Protein AF-X1UJU1-F1 (afdb_monomer)

Foldseek 3Di:
DVVVCCCCPPVPNVAQEAEAEADDLQPDDLVVLQVVLVVCVVSVHYYHYDHDQDDDPPQADPLRHGPSCPNNVVSDQWDWDWDDPPQWIWIATSHHHPDDTPGTDQWTAGPVPRHTPGD

Nearest PDB structures (foldseek):
  6mse-assembly1_b  TM=4.964E-01  e=4.644E-01  Homo sapiens
  4jth-assembly1_C  TM=4.915E-01  e=1.061E+00  Neisseria meningitidis MC58
  8amz-assembly1_W  TM=5.684E-01  e=3.332E+00  Spinacia oleracea
  4jtf-assembly1_C  TM=4.651E-01  e=3.332E+00  Neisseria meningitidis MC58
  3fxq-assembly1_A  TM=3.137E-01  e=1.656E+00  Comamonas testosteroni

Solvent-accessible surface area (backbone atoms only — not comparable to full-atom values): 7214 Å² total; per-residue (Å²): 105,73,71,57,50,44,38,41,76,72,59,80,37,86,62,61,62,46,79,43,77,65,49,62,57,85,83,54,54,53,66,59,48,40,53,52,46,53,49,26,65,75,67,68,31,48,76,46,76,39,63,80,91,81,81,68,84,74,55,48,49,99,77,67,47,47,58,74,49,63,81,38,50,91,60,48,56,64,39,75,47,80,42,79,70,88,81,32,29,38,40,28,34,58,39,42,77,91,54,82,50,79,35,72,50,82,43,32,21,33,74,90,75,67,43,83,71,50,113

pLDDT: mean 88.81, std 8.31, range [57.47, 97.19]

Sequence (119 aa):
FNSLEIMITQGQFAAEALIVDGYDFAEASADDLRKFREFAETMDIEVWFSASLRGNEPIFDKDGIPKVLKKFLDEIAVLITLSFKGEYIGLNLVKNRNVPPQGELPLKLDPATMLIAEE

Secondary structure (DSSP, 8-state):
-HHHHHHHHHSS---SEEEETT--TTT--HHHHHHHHHHHHHHT-EEEE-----SSSP-B-TTS-BGGGGGGTTT-S-EEEEEE-SSSEEEEEEE-SSS---EEEEEEE-TTT-SEEE-

Mean predicted aligned error: 5.56 Å

Radius of gyration: 16.04 Å; Cα contacts (8 Å, |Δi|>4): 162; chains: 1; bounding box: 44×31×36 Å

Structure (mmCIF, N/CA/C/O backbone):
data_AF-X1UJU1-F1
#
_entry.id   AF-X1UJU1-F1
#
loop_
_atom_site.group_PDB
_atom_site.id
_atom_site.type_symbol
_atom_site.label_atom_id
_atom_site.label_alt_id
_atom_site.label_comp_id
_atom_site.label_asym_id
_atom_site.label_entity_id
_atom_site.label_seq_id
_atom_site.pdbx_PDB_ins_code
_atom_site.Cartn_x
_atom_site.Cartn_y
_atom_site.Cartn_z
_atom_site.occupancy
_atom_site.B_iso_or_equiv
_atom_site.auth_seq_id
_atom_site.auth_comp_id
_atom_site.auth_asym_id
_atom_site.auth_atom_id
_atom_site.pdbx_PDB_model_num
ATOM 1 N N . PHE A 1 1 ? 15.679 1.774 -11.313 1.00 72.88 1 PHE A N 1
ATOM 2 C CA . PHE A 1 1 ? 15.618 0.300 -11.343 1.00 72.88 1 PHE A CA 1
ATOM 3 C C . PHE A 1 1 ? 16.980 -0.356 -11.530 1.00 72.88 1 PHE A C 1
ATOM 5 O O . PHE A 1 1 ? 17.290 -1.201 -10.713 1.00 72.88 1 PHE A O 1
ATOM 12 N N . ASN A 1 2 ? 17.833 0.077 -12.470 1.00 77.69 2 ASN A N 1
ATOM 13 C CA . ASN A 1 2 ? 19.141 -0.561 -12.727 1.00 77.69 2 ASN A CA 1
ATOM 14 C C . ASN A 1 2 ? 20.024 -0.794 -11.470 1.00 77.69 2 ASN A C 1
ATOM 16 O O . ASN A 1 2 ? 20.607 -1.854 -11.297 1.00 77.69 2 ASN A O 1
ATOM 20 N N . SER A 1 3 ? 20.083 0.160 -10.533 1.00 78.56 3 SER A N 1
ATOM 21 C CA . SER A 1 3 ? 20.818 -0.030 -9.271 1.00 78.56 3 SER A CA 1
ATOM 22 C C . SER A 1 3 ? 20.206 -1.100 -8.355 1.00 78.56 3 SER A C 1
ATOM 24 O O . SER A 1 3 ? 20.947 -1.883 -7.769 1.00 78.56 3 SER A O 1
ATOM 26 N N . LEU A 1 4 ? 18.874 -1.156 -8.244 1.00 76.88 4 LEU A N 1
ATOM 27 C CA . LEU A 1 4 ? 18.161 -2.167 -7.451 1.00 76.88 4 LEU A CA 1
ATOM 28 C C . LEU A 1 4 ? 18.306 -3.558 -8.070 1.00 76.88 4 LEU A C 1
ATOM 30 O O . LEU A 1 4 ? 18.551 -4.523 -7.358 1.00 76.88 4 LEU A O 1
ATOM 34 N N . GLU A 1 5 ? 18.217 -3.641 -9.394 1.00 77.31 5 GLU A N 1
ATOM 35 C CA . GLU A 1 5 ? 18.431 -4.873 -10.151 1.00 77.31 5 GLU A CA 1
ATOM 36 C C . GLU A 1 5 ? 19.823 -5.458 -9.886 1.00 77.31 5 GLU A C 1
ATOM 38 O O . GLU A 1 5 ? 19.939 -6.636 -9.556 1.00 77.31 5 GLU A O 1
ATOM 43 N N . ILE A 1 6 ? 20.878 -4.637 -9.940 1.00 78.62 6 ILE A N 1
ATOM 44 C CA . ILE A 1 6 ? 22.250 -5.077 -9.635 1.00 78.62 6 ILE A CA 1
ATOM 45 C C . ILE A 1 6 ? 22.365 -5.561 -8.182 1.00 78.62 6 ILE A C 1
ATOM 47 O O . ILE A 1 6 ? 23.008 -6.578 -7.930 1.00 78.62 6 ILE A O 1
ATOM 51 N N . MET A 1 7 ? 21.736 -4.877 -7.220 1.00 75.25 7 MET A N 1
ATOM 52 C CA . MET A 1 7 ? 21.749 -5.319 -5.820 1.00 75.25 7 MET A CA 1
ATOM 53 C C . MET A 1 7 ? 21.076 -6.685 -5.651 1.00 75.25 7 MET A C 1
ATOM 55 O O . MET A 1 7 ? 21.651 -7.554 -4.998 1.00 75.25 7 MET A O 1
ATOM 59 N N . ILE A 1 8 ? 19.912 -6.890 -6.271 1.00 75.12 8 ILE A N 1
ATOM 60 C CA . ILE A 1 8 ? 19.159 -8.145 -6.166 1.00 75.12 8 ILE A CA 1
ATOM 61 C C . ILE A 1 8 ? 19.913 -9.293 -6.848 1.00 75.12 8 ILE A C 1
ATOM 63 O O . ILE A 1 8 ? 20.143 -10.347 -6.260 1.00 75.12 8 ILE A O 1
ATOM 67 N N . THR A 1 9 ? 20.349 -9.074 -8.087 1.00 73.69 9 THR A N 1
ATOM 68 C CA . THR A 1 9 ? 20.902 -10.137 -8.938 1.00 73.69 9 THR A CA 1
ATOM 69 C C . THR A 1 9 ? 22.382 -10.420 -8.683 1.00 73.69 9 THR A C 1
ATOM 71 O O . THR A 1 9 ? 22.814 -11.566 -8.787 1.00 73.69 9 THR A O 1
ATOM 74 N N . GLN A 1 10 ? 23.178 -9.398 -8.348 1.00 68.50 10 GLN A N 1
ATOM 75 C CA . GLN A 1 10 ? 24.638 -9.509 -8.204 1.00 68.50 10 GLN A CA 1
ATOM 76 C C . GLN A 1 10 ? 25.132 -9.233 -6.781 1.00 68.50 10 GLN A C 1
ATOM 78 O O . GLN A 1 10 ? 26.209 -9.692 -6.406 1.00 68.50 10 GLN A O 1
ATOM 83 N N . GLY A 1 11 ? 24.359 -8.509 -5.970 1.00 62.19 11 GLY A N 1
ATOM 84 C CA . GLY A 1 11 ? 24.727 -8.115 -4.607 1.00 62.19 11 GLY A CA 1
ATOM 85 C C . GLY A 1 11 ? 24.497 -9.181 -3.530 1.00 62.19 11 GLY A C 1
ATOM 86 O O . GLY A 1 11 ? 24.603 -8.853 -2.353 1.00 62.19 11 GLY A O 1
ATOM 87 N N . GLN A 1 12 ? 24.174 -10.428 -3.906 1.00 60.66 12 GLN A N 1
ATOM 88 C CA . GLN A 1 12 ? 23.735 -11.496 -2.988 1.00 60.66 12 GLN A CA 1
ATOM 89 C C . GLN A 1 12 ? 22.519 -11.106 -2.126 1.00 60.66 12 GLN A C 1
ATOM 91 O O . GLN A 1 12 ? 22.365 -11.579 -1.001 1.00 60.66 12 GLN A O 1
ATOM 96 N N . PHE A 1 13 ? 21.641 -10.246 -2.644 1.00 68.38 13 PHE A N 1
ATOM 97 C CA . PHE A 1 13 ? 20.441 -9.805 -1.946 1.00 68.38 13 PHE A CA 1
ATOM 98 C C . PHE A 1 13 ? 19.202 -10.452 -2.574 1.00 68.38 13 PHE A C 1
ATOM 100 O O . PHE A 1 13 ? 18.569 -9.883 -3.456 1.00 68.38 13 PHE A O 1
ATOM 107 N N . ALA A 1 14 ? 18.854 -11.661 -2.129 1.00 71.31 14 ALA A N 1
ATOM 108 C CA . ALA A 1 14 ? 17.656 -12.366 -2.587 1.00 71.31 14 ALA A CA 1
ATOM 109 C C . ALA A 1 14 ? 16.394 -11.757 -1.949 1.00 71.31 14 ALA A C 1
ATOM 111 O O . ALA A 1 14 ? 15.856 -12.282 -0.978 1.00 71.31 14 ALA A O 1
ATOM 112 N N . ALA A 1 15 ? 15.972 -10.594 -2.444 1.00 82.25 15 ALA A N 1
ATOM 113 C CA . ALA A 1 15 ? 14.737 -9.963 -2.003 1.00 82.25 15 ALA A CA 1
ATOM 114 C C . ALA A 1 15 ? 13.535 -10.763 -2.508 1.00 82.25 15 ALA A C 1
ATOM 116 O O . ALA A 1 15 ? 13.448 -11.028 -3.699 1.00 82.25 15 ALA A O 1
ATOM 117 N N . GLU A 1 16 ? 12.594 -11.084 -1.624 1.00 89.06 16 GLU A N 1
ATOM 118 C CA . GLU A 1 16 ? 11.286 -11.645 -2.002 1.00 89.06 16 GLU A CA 1
ATOM 119 C C . GLU A 1 16 ? 10.216 -10.545 -2.108 1.00 89.06 16 GLU A C 1
ATOM 121 O O . GLU A 1 16 ? 9.186 -10.721 -2.757 1.00 89.06 16 GLU A O 1
ATOM 126 N N . ALA A 1 17 ? 10.468 -9.384 -1.488 1.00 91.81 17 ALA A N 1
ATOM 127 C CA . ALA A 1 17 ? 9.558 -8.250 -1.500 1.00 91.81 17 ALA A CA 1
ATOM 128 C C . ALA A 1 17 ? 10.280 -6.893 -1.501 1.00 91.81 17 ALA A C 1
ATOM 130 O O . ALA A 1 17 ? 11.352 -6.723 -0.916 1.00 91.81 17 ALA A O 1
ATOM 131 N N . LEU A 1 18 ? 9.633 -5.902 -2.111 1.00 92.62 18 LEU A N 1
ATOM 132 C CA . LEU A 1 18 ? 9.970 -4.483 -2.076 1.00 92.62 18 LEU A CA 1
ATOM 133 C C . LEU A 1 18 ? 8.784 -3.707 -1.495 1.00 92.62 18 LEU A C 1
ATOM 135 O O . LEU A 1 18 ? 7.677 -3.774 -2.023 1.00 92.62 18 LEU A O 1
ATOM 139 N N . ILE A 1 19 ? 9.021 -2.932 -0.437 1.00 94.69 19 ILE A N 1
ATOM 140 C CA . ILE A 1 19 ? 8.005 -2.064 0.166 1.00 94.69 19 ILE A CA 1
ATOM 141 C C . ILE A 1 19 ? 8.336 -0.610 -0.167 1.00 94.69 19 ILE A C 1
ATOM 143 O O . ILE A 1 19 ? 9.410 -0.112 0.170 1.00 94.69 19 ILE A O 1
ATOM 147 N N . VAL A 1 20 ? 7.398 0.069 -0.820 1.00 95.12 20 VAL A N 1
ATOM 148 C CA . VAL A 1 20 ? 7.446 1.505 -1.096 1.00 95.12 20 VAL A CA 1
ATOM 149 C C . VAL A 1 20 ? 6.509 2.203 -0.118 1.00 95.12 20 VAL A C 1
ATOM 151 O O . VAL A 1 20 ? 5.286 2.162 -0.259 1.00 95.12 20 VAL A O 1
ATOM 154 N N . ASP A 1 21 ? 7.096 2.816 0.903 1.00 93.62 21 ASP A N 1
ATOM 155 C CA . ASP A 1 21 ? 6.352 3.470 1.973 1.00 93.62 21 ASP A CA 1
ATOM 156 C C . ASP A 1 21 ? 5.967 4.912 1.604 1.00 93.62 21 ASP A C 1
ATOM 158 O O . ASP A 1 21 ? 6.788 5.681 1.100 1.00 93.62 21 ASP A O 1
ATOM 162 N N . GLY A 1 22 ? 4.712 5.281 1.858 1.00 91.19 22 GLY A N 1
ATOM 163 C CA . GLY A 1 22 ? 4.207 6.643 1.709 1.00 91.19 22 GLY A CA 1
ATOM 164 C C . GLY A 1 22 ? 4.116 7.134 0.264 1.00 91.19 22 GLY A C 1
ATOM 165 O O . GLY A 1 22 ? 4.283 8.329 0.026 1.00 91.19 22 GLY A O 1
ATOM 166 N N . TYR A 1 23 ? 3.863 6.245 -0.700 1.00 93.38 23 TYR A N 1
ATOM 167 C CA . TYR A 1 23 ? 3.793 6.616 -2.113 1.00 93.38 23 TYR A CA 1
ATOM 168 C C . TYR A 1 23 ? 2.618 7.565 -2.391 1.00 93.38 23 TYR A C 1
ATOM 170 O O . TYR A 1 23 ? 1.470 7.287 -2.028 1.00 93.38 23 TYR A O 1
ATOM 178 N N . ASP A 1 24 ? 2.897 8.687 -3.057 1.00 92.06 24 ASP A N 1
ATOM 179 C CA . ASP A 1 24 ? 1.882 9.689 -3.376 1.00 92.06 24 ASP A CA 1
ATOM 180 C C . ASP A 1 24 ? 1.223 9.407 -4.734 1.00 92.06 24 ASP A C 1
ATOM 182 O O . ASP A 1 24 ? 1.697 9.808 -5.798 1.00 92.06 24 ASP A O 1
ATOM 186 N N . PHE A 1 25 ? 0.083 8.717 -4.694 1.00 92.06 25 PHE A N 1
ATOM 187 C CA . PHE A 1 25 ? -0.701 8.403 -5.889 1.00 92.06 25 PHE A CA 1
ATOM 188 C C . PHE A 1 25 ? -1.383 9.625 -6.534 1.00 92.06 25 PHE A C 1
ATOM 190 O O . PHE A 1 25 ? -1.880 9.506 -7.658 1.00 92.06 25 PHE A O 1
ATOM 197 N N . ALA A 1 26 ? -1.438 10.786 -5.866 1.00 89.06 26 ALA A N 1
ATOM 198 C CA . ALA A 1 26 ? -1.999 11.997 -6.468 1.00 89.06 26 ALA A CA 1
ATOM 199 C C . ALA A 1 26 ? -1.086 12.539 -7.579 1.00 89.06 26 ALA A C 1
ATOM 201 O O . ALA A 1 26 ? -1.577 12.911 -8.647 1.00 89.06 26 ALA A O 1
ATOM 202 N N . GLU A 1 27 ? 0.227 12.481 -7.352 1.00 89.75 27 GLU A N 1
ATOM 203 C CA . GLU A 1 27 ? 1.264 12.959 -8.275 1.00 89.75 27 GLU A CA 1
ATOM 204 C C . GLU A 1 27 ? 1.741 11.875 -9.260 1.00 89.75 27 GLU A C 1
ATOM 206 O O . GLU A 1 27 ? 2.411 12.175 -10.247 1.00 89.75 27 GLU A O 1
ATOM 211 N N . ALA A 1 28 ? 1.379 10.610 -9.029 1.00 92.25 28 ALA A N 1
ATOM 212 C CA . ALA A 1 28 ? 1.797 9.494 -9.870 1.00 92.25 28 ALA A CA 1
ATOM 213 C C . ALA A 1 28 ? 0.980 9.353 -11.169 1.00 92.25 28 ALA A C 1
ATOM 215 O O . ALA A 1 28 ? -0.214 9.694 -11.257 1.00 92.25 28 ALA A O 1
ATOM 216 N N . SER A 1 29 ? 1.612 8.754 -12.178 1.00 93.56 29 SER A N 1
ATOM 217 C CA . SER A 1 29 ? 0.982 8.327 -13.427 1.00 93.56 29 SER A CA 1
ATOM 218 C C . SER A 1 29 ? 0.780 6.808 -13.475 1.00 93.56 29 SER A C 1
ATOM 220 O O . SER A 1 29 ? 1.479 6.046 -12.810 1.00 93.56 29 SER A O 1
ATOM 222 N N . ALA A 1 30 ? -0.185 6.339 -14.273 1.00 92.81 30 ALA A N 1
ATOM 223 C CA . ALA A 1 30 ? -0.396 4.898 -14.459 1.00 92.81 30 ALA A CA 1
ATOM 224 C C . ALA A 1 30 ? 0.833 4.204 -15.076 1.00 92.81 30 ALA A C 1
ATOM 226 O O . ALA A 1 30 ? 1.103 3.046 -14.774 1.00 92.81 30 ALA A O 1
ATOM 227 N N . ASP A 1 31 ? 1.604 4.931 -15.888 1.00 94.69 31 ASP A N 1
ATOM 228 C CA . ASP A 1 31 ? 2.856 4.444 -16.469 1.00 94.69 31 ASP A CA 1
ATOM 229 C C . ASP A 1 31 ? 3.937 4.198 -15.404 1.00 94.69 31 ASP A C 1
ATOM 231 O O . ASP A 1 31 ? 4.700 3.238 -15.510 1.00 94.69 31 ASP A O 1
ATOM 235 N N . ASP A 1 32 ? 3.968 5.002 -14.334 1.00 93.75 32 ASP A N 1
ATOM 236 C CA . ASP A 1 32 ? 4.884 4.772 -13.211 1.00 93.75 32 ASP A CA 1
ATOM 237 C C . ASP A 1 32 ? 4.587 3.432 -12.530 1.00 93.75 32 ASP A C 1
ATOM 239 O O . ASP A 1 32 ? 5.498 2.633 -12.314 1.00 93.75 32 ASP A O 1
ATOM 243 N N . LEU A 1 33 ? 3.309 3.147 -12.252 1.00 95.12 33 LEU A N 1
ATOM 244 C CA . LEU A 1 33 ? 2.893 1.879 -11.642 1.00 95.12 33 LEU A CA 1
ATOM 245 C C . LEU A 1 33 ? 3.126 0.686 -12.570 1.00 95.12 33 LEU A C 1
ATOM 247 O O . LEU A 1 33 ? 3.558 -0.367 -12.101 1.00 95.12 33 LEU A O 1
ATOM 251 N N . ARG A 1 34 ? 2.921 0.857 -13.880 1.00 96.06 34 ARG A N 1
ATOM 252 C CA . ARG A 1 34 ? 3.239 -0.180 -14.867 1.00 96.06 34 ARG A CA 1
ATOM 253 C C . ARG A 1 34 ? 4.711 -0.575 -14.822 1.00 96.06 34 ARG A C 1
ATOM 255 O O . ARG A 1 34 ? 5.016 -1.761 -14.787 1.00 96.06 34 ARG A O 1
ATOM 262 N N . LYS A 1 35 ? 5.626 0.396 -14.744 1.00 95.88 35 LYS A N 1
ATOM 263 C CA . LYS A 1 35 ? 7.068 0.114 -14.623 1.00 95.88 35 LYS A CA 1
ATOM 264 C C . LYS A 1 35 ? 7.394 -0.685 -13.362 1.00 95.88 35 LYS A C 1
ATOM 266 O O . LYS A 1 3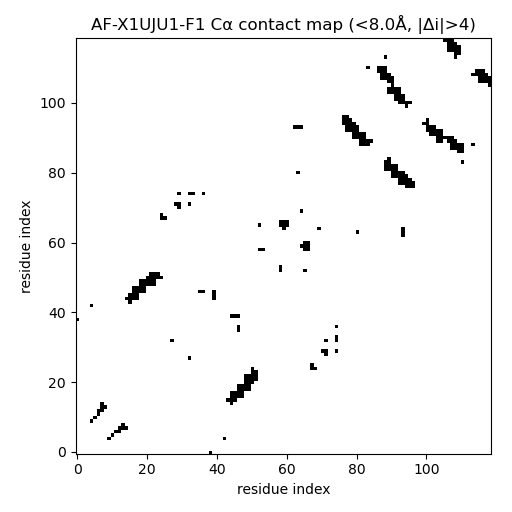5 ? 8.237 -1.575 -13.411 1.00 95.88 35 LYS A O 1
ATOM 271 N N . PHE A 1 36 ? 6.731 -0.397 -12.240 1.00 95.44 36 PHE A N 1
ATOM 272 C CA . PHE A 1 36 ? 6.879 -1.205 -11.025 1.00 95.44 36 PHE A CA 1
ATOM 273 C C . PHE A 1 36 ? 6.339 -2.624 -11.200 1.00 95.44 36 PHE A C 1
ATOM 275 O O . PHE A 1 36 ? 6.988 -3.567 -10.756 1.00 95.44 36 PHE A O 1
ATOM 282 N N . ARG A 1 37 ? 5.188 -2.782 -11.862 1.00 94.56 37 ARG A N 1
ATOM 283 C CA . ARG A 1 37 ? 4.600 -4.088 -12.180 1.00 94.56 37 ARG A CA 1
ATOM 284 C C . ARG A 1 37 ? 5.539 -4.922 -13.058 1.00 94.56 37 ARG A C 1
ATOM 286 O O . ARG A 1 37 ? 5.830 -6.060 -12.714 1.00 94.56 37 ARG A O 1
ATOM 293 N N . GLU A 1 38 ? 6.062 -4.345 -14.137 1.00 95.81 38 GLU A N 1
ATOM 294 C CA . GLU A 1 38 ? 7.029 -5.001 -15.030 1.00 95.81 38 GLU A CA 1
ATOM 295 C C . GLU A 1 38 ? 8.323 -5.375 -14.294 1.00 95.81 38 GLU A C 1
ATOM 297 O O . GLU A 1 38 ? 8.866 -6.464 -14.485 1.00 95.81 38 GLU A O 1
ATOM 30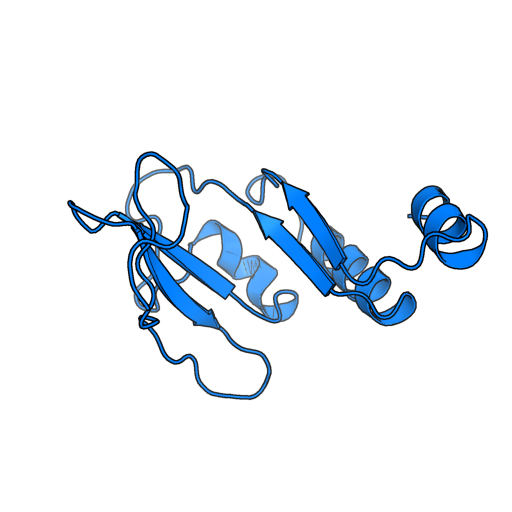2 N N . PHE A 1 39 ? 8.809 -4.495 -13.414 1.00 93.69 39 PHE A N 1
ATOM 303 C CA . PHE A 1 39 ? 9.974 -4.775 -12.578 1.00 93.69 39 PHE A CA 1
ATOM 304 C C . PHE A 1 39 ? 9.723 -5.944 -11.616 1.00 93.69 39 PHE A C 1
ATOM 306 O O . PHE A 1 39 ? 10.565 -6.834 -11.521 1.00 93.69 39 PHE A O 1
ATOM 313 N N . ALA A 1 40 ? 8.566 -5.964 -10.947 1.00 93.06 40 ALA A N 1
ATOM 314 C CA . ALA A 1 40 ? 8.153 -7.045 -10.054 1.00 93.06 40 ALA A CA 1
ATOM 315 C C . ALA A 1 40 ? 8.121 -8.398 -10.780 1.00 93.06 40 ALA A C 1
ATOM 317 O O . ALA A 1 40 ? 8.670 -9.375 -10.284 1.00 93.06 40 ALA A O 1
ATOM 318 N N . GLU A 1 41 ? 7.540 -8.429 -11.984 1.00 93.00 41 GLU A N 1
ATOM 319 C CA . GLU A 1 41 ? 7.475 -9.628 -12.829 1.00 93.00 41 GLU A CA 1
ATOM 320 C C . GLU A 1 41 ? 8.862 -10.078 -13.304 1.00 93.00 41 GLU A C 1
ATOM 322 O O . GLU A 1 41 ? 9.156 -11.269 -13.309 1.00 93.00 41 GLU A O 1
ATOM 327 N N . THR A 1 42 ? 9.731 -9.137 -13.683 1.00 92.88 42 THR A N 1
ATOM 328 C CA . THR A 1 42 ? 11.078 -9.456 -14.185 1.00 92.88 42 THR A CA 1
ATOM 329 C C . THR A 1 42 ? 11.985 -9.997 -13.080 1.00 92.88 42 THR A C 1
ATOM 331 O O . THR A 1 42 ? 12.815 -10.866 -13.337 1.00 92.88 42 THR A O 1
ATOM 334 N N . MET A 1 43 ? 11.850 -9.470 -11.861 1.00 90.31 43 MET A N 1
ATOM 335 C CA . MET A 1 43 ? 12.665 -9.863 -10.707 1.00 90.31 43 MET A CA 1
ATOM 336 C C . MET A 1 43 ? 12.048 -11.003 -9.883 1.00 90.31 43 MET A C 1
ATOM 338 O O . MET A 1 43 ? 12.718 -11.492 -8.980 1.00 90.31 43 MET A O 1
ATOM 342 N N . ASP A 1 44 ? 10.810 -11.411 -10.184 1.00 91.00 44 ASP A N 1
ATOM 343 C CA . ASP A 1 44 ? 10.018 -12.389 -9.421 1.00 91.00 44 ASP A CA 1
ATOM 344 C C . ASP A 1 44 ? 9.880 -12.026 -7.928 1.00 91.00 44 ASP A C 1
ATOM 346 O O . ASP A 1 44 ? 10.130 -12.833 -7.035 1.00 91.00 44 ASP A O 1
ATOM 350 N N . ILE A 1 45 ? 9.504 -10.770 -7.650 1.00 93.25 45 ILE A N 1
ATOM 351 C CA . ILE A 1 45 ? 9.318 -10.253 -6.283 1.00 93.25 45 ILE A CA 1
ATOM 352 C C . ILE A 1 45 ? 7.931 -9.651 -6.087 1.00 93.25 45 ILE A C 1
ATOM 354 O O . ILE A 1 45 ? 7.309 -9.137 -7.019 1.00 93.25 45 ILE A O 1
ATOM 358 N N . GLU A 1 46 ? 7.468 -9.609 -4.840 1.00 95.00 46 GLU A N 1
ATOM 359 C CA . GLU A 1 46 ? 6.288 -8.825 -4.493 1.00 95.00 46 GLU A CA 1
ATOM 360 C C . GLU A 1 46 ? 6.635 -7.342 -4.322 1.00 95.00 46 GLU A C 1
ATOM 362 O O . GLU A 1 46 ? 7.617 -6.989 -3.677 1.00 95.00 46 GLU A O 1
ATOM 367 N N . VAL A 1 47 ? 5.807 -6.443 -4.855 1.00 95.94 47 VAL A N 1
ATOM 368 C CA . VAL A 1 47 ? 5.965 -4.998 -4.633 1.00 95.94 47 VAL A CA 1
ATOM 369 C C . VAL A 1 47 ? 4.725 -4.462 -3.934 1.00 95.94 47 VAL A C 1
ATOM 371 O O . VAL A 1 47 ? 3.624 -4.493 -4.486 1.00 95.94 47 VAL A O 1
ATOM 374 N N . TRP A 1 48 ? 4.913 -3.956 -2.718 1.00 97.19 48 TRP A N 1
ATOM 375 C CA . TRP A 1 48 ? 3.858 -3.414 -1.871 1.00 97.19 48 TRP A CA 1
ATOM 376 C C . TRP A 1 48 ? 4.008 -1.904 -1.728 1.00 97.19 48 TRP A C 1
ATOM 378 O O . TRP A 1 48 ? 5.098 -1.398 -1.475 1.00 97.19 48 TRP A O 1
ATOM 388 N N . PHE A 1 49 ? 2.895 -1.186 -1.850 1.00 96.56 49 PHE A N 1
ATOM 389 C CA . PHE A 1 49 ? 2.841 0.259 -1.654 1.00 96.56 49 PHE A CA 1
ATOM 390 C C . PHE A 1 49 ? 1.988 0.571 -0.432 1.00 96.56 49 PHE A C 1
ATOM 392 O O . PHE A 1 49 ? 0.854 0.097 -0.334 1.00 96.56 49 PHE A O 1
ATOM 399 N N . SER A 1 50 ? 2.501 1.408 0.466 1.00 94.31 50 SER A N 1
ATOM 400 C CA . SER A 1 50 ? 1.671 2.075 1.465 1.00 94.31 50 SER A CA 1
ATOM 401 C C . SER A 1 50 ? 1.328 3.481 0.960 1.00 94.31 50 SER A C 1
ATOM 403 O O . SER A 1 50 ? 2.141 4.144 0.312 1.00 94.31 50 SER A O 1
ATOM 405 N N . ALA A 1 51 ? 0.106 3.940 1.224 1.00 92.50 51 ALA A N 1
ATOM 406 C CA . ALA A 1 51 ? -0.314 5.289 0.873 1.00 92.50 51 ALA A CA 1
ATOM 407 C C . ALA A 1 51 ? -1.313 5.836 1.886 1.00 92.50 51 ALA A C 1
ATOM 409 O O . ALA A 1 51 ? -2.256 5.159 2.296 1.00 92.50 51 ALA A O 1
ATOM 410 N N . SER A 1 52 ? -1.121 7.102 2.250 1.00 87.75 52 SER A N 1
ATOM 411 C CA . SER A 1 52 ? -2.095 7.854 3.034 1.00 87.75 52 SER A CA 1
ATOM 412 C C . SER A 1 52 ? -3.078 8.538 2.096 1.00 87.75 52 SER A C 1
ATOM 414 O O . SER A 1 52 ? -2.685 9.307 1.220 1.00 87.75 52 SER A O 1
ATOM 416 N N . LEU A 1 53 ? -4.368 8.291 2.295 1.00 85.25 53 LEU A N 1
ATOM 417 C CA . LEU A 1 53 ? -5.407 8.935 1.503 1.00 85.25 53 LEU A CA 1
ATOM 418 C C . LEU A 1 53 ? -5.608 10.372 1.997 1.00 85.25 53 LEU A C 1
ATOM 420 O O . LEU A 1 53 ? -5.892 10.601 3.170 1.00 85.25 53 LEU A O 1
ATOM 424 N N . ARG A 1 54 ? -5.458 11.343 1.094 1.00 79.38 54 ARG A N 1
ATOM 425 C CA . ARG A 1 54 ? -5.699 12.771 1.343 1.00 79.38 54 ARG A CA 1
ATOM 426 C C . ARG A 1 54 ? -6.762 13.278 0.370 1.00 79.38 54 ARG A C 1
ATOM 428 O O . ARG A 1 54 ? -6.813 12.824 -0.771 1.00 79.38 54 ARG A O 1
ATOM 435 N N . GLY A 1 55 ? -7.592 14.226 0.799 1.00 71.12 55 GLY A N 1
ATOM 436 C CA . GLY A 1 55 ? -8.565 14.893 -0.070 1.00 71.12 55 GLY A CA 1
ATOM 437 C C . GLY A 1 55 ? -9.912 15.155 0.595 1.00 71.12 55 GLY A C 1
ATOM 438 O O . GLY A 1 55 ? -10.121 14.826 1.760 1.00 71.12 55 GLY A O 1
ATOM 439 N N . ASN A 1 56 ? -10.824 15.756 -0.170 1.00 74.50 56 ASN A N 1
ATOM 440 C CA . ASN A 1 56 ? -12.180 16.056 0.284 1.00 74.50 56 ASN A CA 1
ATOM 441 C C . ASN A 1 56 ? -13.063 14.803 0.255 1.00 74.50 56 ASN A C 1
ATOM 443 O O . ASN A 1 56 ? -12.960 13.971 -0.651 1.00 74.50 56 ASN A O 1
ATOM 447 N N . GLU A 1 57 ? -13.975 14.699 1.217 1.00 79.31 57 GLU A N 1
ATOM 448 C CA . GLU A 1 57 ? -14.932 13.601 1.269 1.00 79.31 57 GLU A CA 1
ATOM 449 C C . GLU A 1 57 ? -15.928 13.625 0.088 1.00 79.31 57 GLU A C 1
ATOM 451 O O . GLU A 1 57 ? -16.311 14.698 -0.389 1.00 79.31 57 GLU A O 1
ATOM 456 N N . PRO A 1 58 ? -16.386 12.450 -0.393 1.00 78.19 58 PRO A N 1
ATOM 457 C CA . PRO A 1 58 ? -15.975 11.117 0.047 1.00 78.19 58 PRO A CA 1
ATOM 458 C C . PRO A 1 58 ? -14.663 10.674 -0.618 1.00 78.19 58 PRO A C 1
ATOM 460 O O . PRO A 1 58 ? -14.492 10.827 -1.832 1.00 78.19 58 PRO A O 1
ATOM 463 N N . ILE A 1 59 ? -13.767 10.090 0.182 1.00 89.25 59 ILE A N 1
ATOM 464 C CA . ILE A 1 59 ? -12.446 9.589 -0.241 1.00 89.25 59 ILE A CA 1
ATOM 465 C C . ILE A 1 59 ? -12.571 8.292 -1.059 1.00 89.25 59 ILE A C 1
ATOM 467 O O . ILE A 1 59 ? -11.836 8.079 -2.026 1.00 89.25 59 ILE A O 1
ATOM 471 N N . PHE A 1 60 ? -13.535 7.450 -0.695 1.00 91.44 60 PHE A N 1
ATOM 472 C CA . PHE A 1 60 ? -13.822 6.172 -1.339 1.00 91.44 60 PHE A CA 1
ATOM 473 C C . PHE A 1 60 ? -15.032 6.286 -2.271 1.00 91.44 60 PHE A C 1
ATOM 475 O O . PHE A 1 60 ? -15.843 7.212 -2.162 1.00 91.44 60 PHE A O 1
ATOM 482 N N . ASP A 1 61 ? -15.154 5.354 -3.210 1.00 91.06 61 ASP A N 1
ATOM 483 C CA . ASP A 1 61 ? -16.388 5.138 -3.957 1.00 91.06 61 ASP A CA 1
ATOM 484 C C . ASP A 1 61 ? -17.286 4.070 -3.307 1.00 91.06 61 ASP A C 1
ATOM 486 O O . ASP A 1 61 ? -17.011 3.578 -2.213 1.00 91.06 61 ASP A O 1
ATOM 490 N N . LYS A 1 62 ? -18.388 3.730 -3.986 1.00 89.81 62 LYS A N 1
ATOM 491 C CA . LYS A 1 62 ? -19.378 2.756 -3.506 1.00 89.81 62 LYS A CA 1
ATOM 492 C C . LYS A 1 62 ? -18.829 1.333 -3.339 1.00 89.81 62 LYS A C 1
ATOM 494 O O . LYS A 1 62 ? -19.442 0.546 -2.630 1.00 89.81 62 LYS A O 1
ATOM 499 N N . ASP A 1 63 ? -17.719 1.015 -4.000 1.00 88.06 63 ASP A N 1
ATOM 500 C CA . ASP A 1 63 ? -17.099 -0.309 -4.000 1.00 88.06 63 ASP A CA 1
ATOM 501 C C . ASP A 1 63 ? -15.907 -0.356 -3.014 1.00 88.06 63 ASP A C 1
ATOM 503 O O . ASP A 1 63 ? -15.172 -1.338 -2.957 1.00 88.06 63 ASP A O 1
ATOM 507 N N . GLY A 1 64 ? -15.710 0.704 -2.214 1.00 90.25 64 GLY A N 1
ATOM 508 C CA . GLY A 1 64 ?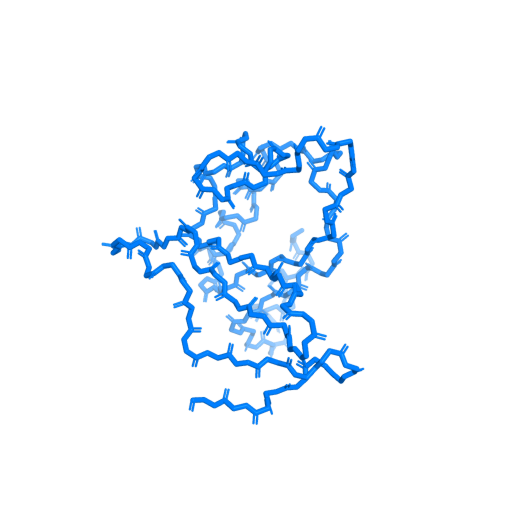 -14.628 0.806 -1.230 1.00 90.25 64 GLY A CA 1
ATOM 509 C C . GLY A 1 64 ? -13.270 1.161 -1.838 1.00 90.25 64 GLY A C 1
ATOM 510 O O . GLY A 1 64 ? -12.251 1.070 -1.153 1.00 90.25 64 GLY A O 1
ATOM 511 N N . ILE A 1 65 ? -13.235 1.585 -3.105 1.00 93.38 65 ILE A N 1
ATOM 512 C CA . ILE A 1 65 ? -12.003 1.946 -3.810 1.00 93.38 65 ILE A CA 1
ATOM 513 C C . ILE A 1 65 ? -11.685 3.424 -3.544 1.00 93.38 65 ILE A C 1
ATOM 515 O O . ILE A 1 65 ? -12.531 4.286 -3.811 1.00 93.38 65 ILE A O 1
ATOM 519 N N . PRO A 1 66 ? -10.469 3.771 -3.078 1.00 93.44 66 PRO A N 1
ATOM 520 C CA . PRO A 1 66 ? -10.047 5.164 -2.999 1.00 93.44 66 PRO A CA 1
ATOM 521 C C . PRO A 1 66 ? -10.095 5.821 -4.378 1.00 93.44 66 PRO A C 1
ATOM 523 O O . PRO A 1 66 ? -9.510 5.317 -5.337 1.00 93.44 66 PRO A O 1
ATOM 526 N N . LYS A 1 67 ? -10.752 6.978 -4.496 1.00 92.38 67 LYS A N 1
ATOM 527 C CA . LYS A 1 67 ? -10.950 7.641 -5.797 1.00 92.38 67 LYS A CA 1
ATOM 528 C C . LYS A 1 67 ? -9.640 7.924 -6.531 1.00 92.38 67 LYS A C 1
ATOM 530 O O . LYS A 1 67 ? -9.593 7.783 -7.750 1.00 92.38 67 LYS A O 1
ATOM 535 N N . VAL A 1 68 ? -8.588 8.273 -5.788 1.00 91.69 68 VAL A N 1
ATOM 536 C CA . VAL A 1 68 ? -7.245 8.522 -6.334 1.00 91.69 68 VAL A CA 1
ATOM 537 C C . VAL A 1 68 ? -6.662 7.285 -7.028 1.00 91.69 68 VAL A C 1
ATOM 539 O O . VAL A 1 68 ? -5.941 7.423 -8.009 1.00 91.69 68 VAL A 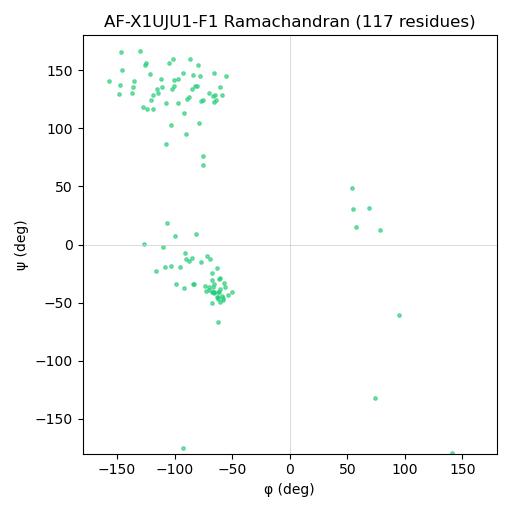O 1
ATOM 542 N N . LEU A 1 69 ? -7.044 6.077 -6.596 1.00 94.06 69 LEU A N 1
ATOM 543 C CA . LEU A 1 69 ? -6.526 4.819 -7.131 1.00 94.06 69 LEU A CA 1
ATOM 544 C C . LEU A 1 69 ? -7.251 4.330 -8.392 1.00 94.06 69 LEU A C 1
ATOM 546 O O . LEU A 1 69 ? -6.744 3.438 -9.068 1.00 94.06 69 LEU A O 1
ATOM 550 N N . LYS A 1 70 ? -8.398 4.920 -8.765 1.00 92.06 70 LYS A N 1
ATOM 551 C CA . LYS A 1 70 ? -9.222 4.437 -9.892 1.00 92.06 70 LYS A CA 1
ATOM 552 C C . LYS A 1 70 ? -8.454 4.293 -11.202 1.00 92.06 70 LYS A C 1
ATOM 554 O O . LYS A 1 70 ? -8.617 3.294 -11.890 1.00 92.06 70 LYS A O 1
ATOM 559 N N . LYS A 1 71 ? -7.608 5.274 -11.528 1.00 92.75 71 LYS A N 1
ATOM 560 C CA . LYS A 1 71 ? -6.813 5.289 -12.769 1.00 92.75 71 LYS A CA 1
ATOM 561 C C . LYS A 1 71 ? -5.660 4.274 -12.782 1.00 92.75 71 LYS A C 1
ATOM 563 O O . LYS A 1 71 ? -5.040 4.096 -13.821 1.00 92.75 71 LYS A O 1
ATOM 568 N N . PHE A 1 72 ? -5.365 3.642 -11.646 1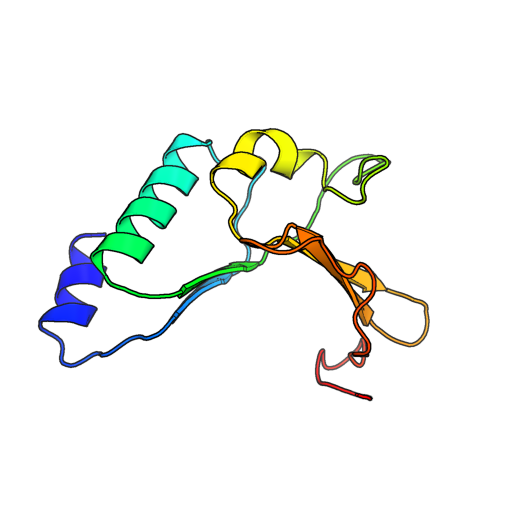.00 94.88 72 PHE A N 1
ATOM 569 C CA . PHE A 1 72 ? -4.270 2.684 -11.478 1.00 94.88 72 PHE A CA 1
ATOM 570 C C . PHE A 1 72 ? -4.763 1.248 -11.280 1.00 94.88 72 PHE A C 1
ATOM 572 O O . PHE A 1 72 ? -3.946 0.344 -11.142 1.00 94.88 72 PHE A O 1
ATOM 579 N N . LEU A 1 73 ? -6.082 1.021 -11.229 1.00 93.56 73 LEU A N 1
ATOM 580 C CA . LEU A 1 73 ? -6.643 -0.275 -10.846 1.00 93.56 73 LEU A CA 1
ATOM 581 C C . LEU A 1 73 ? -6.153 -1.426 -11.719 1.00 93.56 73 LEU A C 1
ATOM 583 O O . LEU A 1 73 ? -5.997 -2.519 -11.191 1.00 93.56 73 LEU A O 1
ATOM 587 N N . ASP A 1 74 ? -5.896 -1.203 -13.005 1.00 94.00 74 ASP A N 1
ATOM 588 C CA . ASP A 1 74 ? -5.408 -2.250 -13.910 1.00 94.00 74 ASP A CA 1
ATOM 589 C C . ASP A 1 74 ? -3.986 -2.711 -13.561 1.00 94.00 74 ASP A C 1
ATOM 591 O O . ASP A 1 74 ? -3.663 -3.888 -13.710 1.00 94.00 74 ASP A O 1
ATOM 595 N N . GLU A 1 75 ? -3.170 -1.816 -13.006 1.00 95.19 75 GLU A N 1
ATOM 596 C CA . GLU A 1 75 ? -1.787 -2.098 -12.606 1.00 95.19 75 GLU A CA 1
ATOM 5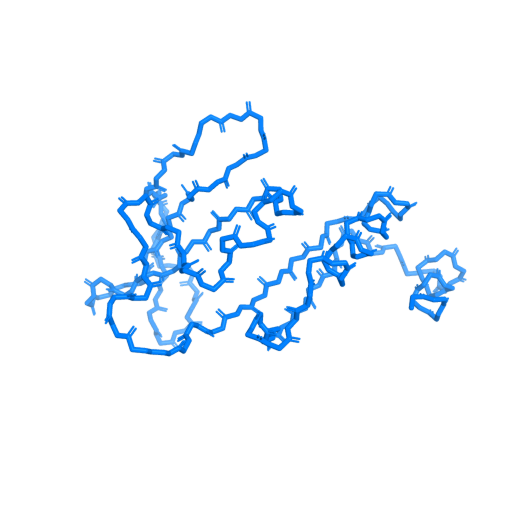97 C C . GLU A 1 75 ? -1.700 -2.651 -11.166 1.00 95.19 75 GLU A C 1
ATOM 599 O O . GLU A 1 75 ? -0.679 -3.204 -10.761 1.00 95.19 75 GLU A O 1
ATOM 604 N N . ILE A 1 76 ? -2.780 -2.541 -10.381 1.00 95.25 76 ILE A N 1
ATOM 605 C CA . ILE A 1 76 ? -2.852 -3.023 -8.994 1.00 95.25 76 ILE A CA 1
ATOM 606 C C . ILE A 1 76 ? -3.395 -4.453 -8.967 1.00 95.25 76 ILE A C 1
ATOM 608 O O . ILE A 1 76 ? -4.571 -4.694 -9.236 1.00 95.25 76 ILE A O 1
ATOM 612 N N . ALA A 1 77 ? -2.562 -5.415 -8.580 1.00 95.12 77 ALA A N 1
ATOM 613 C CA . ALA A 1 77 ? -2.962 -6.817 -8.437 1.00 95.12 77 ALA A CA 1
ATOM 614 C C . ALA A 1 77 ? -3.849 -7.078 -7.201 1.00 95.12 77 ALA A C 1
ATOM 616 O O . ALA A 1 77 ? -4.813 -7.840 -7.276 1.00 95.12 77 ALA A O 1
ATOM 617 N N . VAL A 1 78 ? -3.532 -6.443 -6.071 1.00 95.75 78 VAL A N 1
ATOM 618 C CA . VAL A 1 78 ? -4.234 -6.583 -4.786 1.00 95.75 78 VAL A CA 1
ATOM 619 C C . VAL A 1 78 ? -4.422 -5.196 -4.181 1.00 95.75 78 VAL A C 1
ATOM 621 O O . VAL A 1 78 ? -3.489 -4.398 -4.182 1.00 95.75 78 VAL A O 1
ATOM 624 N N . LEU A 1 79 ? -5.616 -4.904 -3.662 1.00 96.19 79 LEU A N 1
ATOM 625 C CA . LEU A 1 79 ? -5.918 -3.649 -2.973 1.00 96.19 79 LEU A CA 1
ATOM 626 C C . LEU A 1 79 ? -6.523 -3.947 -1.606 1.00 96.19 79 LEU A C 1
ATOM 628 O O . LEU A 1 79 ? -7.611 -4.520 -1.523 1.00 96.19 79 LEU A O 1
ATOM 632 N N . ILE A 1 80 ? -5.833 -3.513 -0.555 1.00 95.44 80 ILE A N 1
ATOM 633 C CA . ILE A 1 80 ? -6.295 -3.580 0.831 1.00 95.44 80 ILE A CA 1
ATOM 634 C C . ILE A 1 80 ? -6.473 -2.151 1.333 1.00 95.44 80 ILE A C 1
ATOM 636 O O . ILE A 1 80 ? -5.610 -1.299 1.119 1.00 95.44 80 ILE A O 1
ATOM 640 N N . THR A 1 81 ? -7.592 -1.882 1.997 1.00 94.62 81 THR A N 1
ATOM 641 C CA . THR A 1 81 ? -7.832 -0.611 2.680 1.00 94.62 81 THR A CA 1
ATOM 642 C C . THR A 1 81 ? -7.855 -0.820 4.186 1.00 94.62 81 THR A C 1
ATOM 644 O O . THR A 1 81 ? -8.337 -1.837 4.686 1.00 94.62 81 THR A O 1
ATOM 647 N N . LEU A 1 82 ? -7.307 0.154 4.908 1.00 92.81 82 LEU A N 1
ATOM 648 C CA . LEU A 1 82 ? -7.333 0.201 6.363 1.00 92.81 82 LEU A CA 1
ATOM 649 C C . LEU A 1 82 ? -8.424 1.170 6.801 1.00 92.81 82 LEU A C 1
ATOM 651 O O . LEU A 1 82 ? -8.558 2.259 6.238 1.00 92.81 82 LEU A O 1
ATOM 655 N N . SER A 1 83 ? -9.203 0.781 7.805 1.00 89.50 83 SER A N 1
ATOM 656 C CA . SER A 1 83 ? -10.241 1.643 8.368 1.00 89.50 83 SER A CA 1
ATOM 657 C C . SER A 1 83 ? -10.241 1.569 9.885 1.00 89.50 83 SER A C 1
ATOM 659 O O . SER A 1 83 ? -10.245 0.488 10.467 1.00 89.50 83 SER A O 1
ATOM 661 N N . PHE A 1 84 ? -10.241 2.732 10.531 1.00 90.62 84 PHE A N 1
ATOM 662 C CA . PHE A 1 84 ? -10.388 2.822 11.976 1.00 90.62 84 PHE A CA 1
ATOM 663 C C . PHE A 1 84 ? -11.842 2.563 12.371 1.00 90.62 84 PHE A C 1
ATOM 665 O O . PHE A 1 84 ? -12.755 3.230 11.883 1.00 90.62 84 PHE A O 1
ATOM 672 N N . LYS A 1 85 ? -12.051 1.579 13.246 1.00 91.06 85 LYS A N 1
ATOM 673 C CA . LYS A 1 85 ? -13.363 1.110 13.714 1.00 91.06 85 LYS A CA 1
ATOM 674 C C . LYS A 1 85 ? -13.665 1.546 15.155 1.00 91.06 85 LYS A C 1
ATOM 676 O O . LYS A 1 85 ? -14.527 0.962 15.804 1.00 91.06 85 LYS A O 1
ATOM 681 N N . GLY A 1 86 ? -12.954 2.551 15.667 1.00 91.00 86 GLY A N 1
ATOM 682 C CA . GLY A 1 86 ? -13.084 3.054 17.038 1.00 91.00 86 GLY A CA 1
ATOM 683 C C . GLY A 1 86 ? -12.073 2.424 17.995 1.00 91.00 86 GLY A C 1
ATOM 684 O O . GLY A 1 86 ? -11.233 3.129 18.533 1.00 91.00 86 GLY A O 1
ATOM 685 N N . GLU A 1 87 ? -12.104 1.103 18.160 1.00 92.44 87 GLU A N 1
ATOM 686 C CA . GLU A 1 87 ? -11.194 0.408 19.095 1.00 92.44 87 GLU A CA 1
ATOM 687 C C . GLU A 1 87 ? -10.033 -0.308 18.385 1.00 92.44 87 GLU A C 1
ATOM 689 O O . GLU A 1 87 ? -9.025 -0.633 19.000 1.00 92.44 87 GLU A O 1
ATOM 694 N N . TYR A 1 88 ? 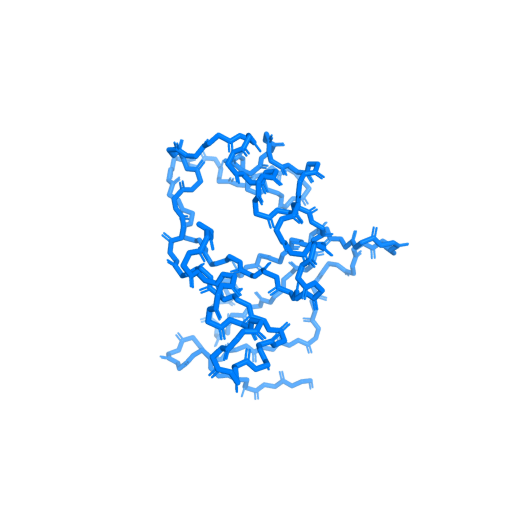-10.161 -0.560 17.082 1.00 94.19 88 TYR A N 1
ATOM 695 C CA . TYR A 1 88 ? -9.172 -1.280 16.278 1.00 94.19 88 TYR A CA 1
ATOM 696 C C . TYR A 1 88 ? -9.119 -0.740 14.846 1.00 94.19 88 TYR A C 1
ATOM 698 O O . TYR A 1 88 ? -10.013 -0.012 14.398 1.00 94.19 88 TYR A O 1
ATOM 706 N N . ILE A 1 89 ? -8.073 -1.108 14.111 1.00 94.75 89 ILE A N 1
ATOM 707 C CA . ILE A 1 89 ? -7.976 -0.918 12.663 1.00 94.75 89 ILE A CA 1
ATOM 708 C C . ILE A 1 89 ? -8.386 -2.227 11.986 1.00 94.75 89 ILE A C 1
ATOM 710 O O . ILE A 1 89 ? -7.787 -3.273 12.232 1.00 94.75 89 ILE A O 1
ATOM 714 N N . GLY A 1 90 ? -9.413 -2.168 11.142 1.00 94.69 90 GLY A N 1
ATOM 715 C CA . GLY A 1 90 ? -9.835 -3.285 10.300 1.00 94.69 90 GLY A CA 1
ATOM 716 C C . GLY A 1 90 ? -9.182 -3.229 8.921 1.00 94.69 90 GLY A C 1
ATOM 717 O O . GLY A 1 90 ? -8.949 -2.140 8.380 1.00 94.69 90 GLY A O 1
ATOM 718 N N . LEU A 1 91 ? -8.932 -4.405 8.345 1.00 94.44 91 LEU A N 1
ATOM 719 C CA . LEU A 1 91 ? -8.451 -4.575 6.976 1.00 94.44 91 LEU A CA 1
ATOM 720 C C . LEU A 1 91 ? -9.611 -4.989 6.075 1.00 94.44 91 LEU A C 1
ATOM 722 O O . LEU A 1 91 ? -10.364 -5.906 6.397 1.00 94.44 91 LEU A O 1
ATOM 726 N N . ASN A 1 92 ? -9.723 -4.354 4.916 1.00 93.75 92 ASN A N 1
ATOM 727 C CA . ASN A 1 92 ? -10.714 -4.706 3.911 1.00 93.75 92 ASN A CA 1
ATOM 728 C C . ASN A 1 92 ? -10.019 -5.017 2.584 1.00 93.75 92 ASN A C 1
ATOM 730 O O . ASN A 1 92 ? -9.376 -4.152 1.989 1.00 93.75 92 ASN A O 1
ATOM 734 N N . LEU A 1 93 ? -10.149 -6.256 2.117 1.00 94.94 93 LEU A N 1
ATOM 735 C CA . LEU A 1 93 ? -9.671 -6.692 0.812 1.00 94.94 93 LEU A CA 1
ATOM 736 C C . LEU A 1 93 ? -10.664 -6.227 -0.258 1.00 94.94 93 LEU A C 1
ATOM 738 O O . LEU A 1 93 ? -11.738 -6.804 -0.402 1.00 94.94 93 LEU A O 1
ATOM 742 N N . VAL A 1 94 ? -10.297 -5.182 -1.002 1.00 95.38 94 VAL A N 1
ATOM 743 C CA . VAL A 1 94 ? -11.135 -4.523 -2.023 1.00 95.38 94 VAL A CA 1
ATOM 744 C C . VAL A 1 94 ? -10.919 -5.124 -3.412 1.00 95.38 94 VAL A C 1
ATOM 746 O O . VAL A 1 94 ? -11.864 -5.272 -4.184 1.00 95.38 94 VAL A O 1
ATOM 749 N N . LYS A 1 95 ? -9.677 -5.494 -3.741 1.00 94.75 95 LYS A N 1
ATOM 750 C CA . LYS A 1 95 ? -9.318 -6.186 -4.987 1.00 94.75 95 LYS A CA 1
ATOM 751 C C . LYS A 1 95 ? -8.356 -7.321 -4.674 1.00 94.75 95 LYS A C 1
ATOM 753 O O . LYS A 1 95 ? -7.449 -7.146 -3.866 1.00 94.75 95 LYS A O 1
ATOM 758 N N . ASN A 1 96 ? -8.526 -8.450 -5.350 1.00 93.62 96 ASN 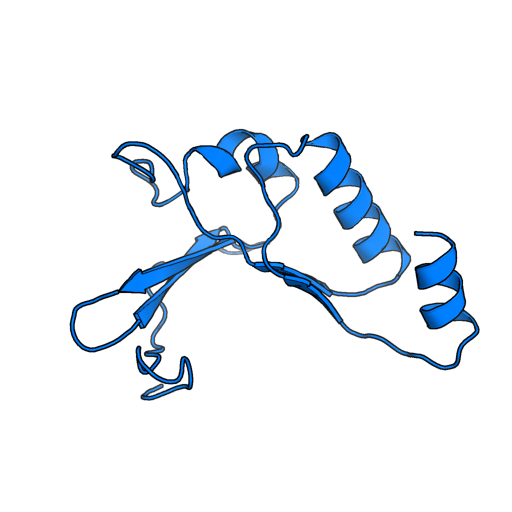A N 1
ATOM 759 C CA . ASN A 1 96 ? -7.602 -9.576 -5.303 1.00 93.62 96 ASN A CA 1
ATOM 760 C C . ASN A 1 96 ? -7.256 -10.031 -6.735 1.00 93.62 96 ASN A C 1
ATOM 762 O O . ASN A 1 96 ? -7.924 -9.624 -7.686 1.00 93.62 96 ASN A O 1
ATOM 766 N N . ARG A 1 97 ? -6.215 -10.860 -6.884 1.00 88.31 97 ARG A N 1
ATOM 767 C CA . ARG A 1 97 ? -5.653 -11.291 -8.175 1.00 88.31 97 ARG A CA 1
ATOM 768 C C . ARG A 1 97 ? -6.668 -12.084 -9.006 1.00 88.31 97 ARG A C 1
ATOM 770 O O . ARG A 1 97 ? -7.112 -11.618 -10.046 1.00 88.31 97 ARG A O 1
ATOM 777 N N . ASN A 1 98 ? -7.033 -13.277 -8.527 1.00 82.38 98 ASN A N 1
ATOM 778 C CA . ASN A 1 98 ? -7.790 -14.274 -9.304 1.00 82.38 98 ASN A CA 1
ATOM 779 C C . ASN A 1 98 ? -9.061 -14.776 -8.605 1.00 82.38 98 ASN A C 1
ATOM 781 O O . ASN A 1 98 ? -9.759 -15.639 -9.131 1.00 82.38 98 ASN A O 1
ATOM 785 N N . VAL A 1 99 ? -9.351 -14.270 -7.409 1.00 85.06 99 VAL A N 1
ATOM 786 C CA . VAL A 1 99 ? -10.541 -14.639 -6.638 1.00 85.06 99 VAL A C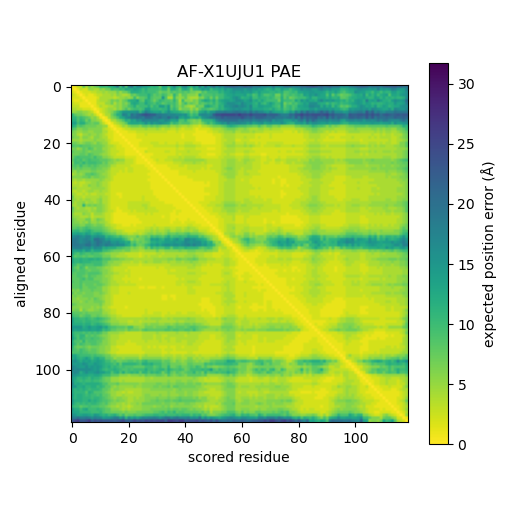A 1
ATOM 787 C C . VAL A 1 99 ? -11.320 -13.382 -6.268 1.00 85.06 99 VAL A C 1
ATOM 789 O O . VAL A 1 99 ? -10.723 -12.305 -6.189 1.00 85.06 99 VAL A O 1
ATOM 792 N N . PRO A 1 100 ? -12.640 -13.481 -6.046 1.00 84.38 100 PRO A N 1
ATOM 793 C CA . PRO A 1 100 ? -13.417 -12.349 -5.569 1.00 84.38 100 PRO A CA 1
ATOM 794 C C . PRO A 1 100 ? -12.841 -11.774 -4.263 1.00 84.38 100 PRO A C 1
ATOM 796 O O . PRO A 1 100 ? -12.331 -12.534 -3.434 1.00 84.38 100 PRO A O 1
ATOM 799 N N . PRO A 1 101 ? -12.911 -10.447 -4.061 1.00 85.06 101 PRO A N 1
ATOM 800 C CA . PRO A 1 101 ? -12.522 -9.838 -2.797 1.00 85.06 101 PRO A CA 1
ATOM 801 C C . PRO A 1 101 ? -13.386 -10.381 -1.653 1.00 85.06 101 PRO A C 1
ATOM 803 O O . PRO A 1 101 ? -14.604 -10.488 -1.782 1.00 85.06 101 PRO A O 1
ATOM 806 N N . GLN A 1 102 ? -12.749 -10.709 -0.529 1.00 85.19 102 GLN A N 1
ATOM 807 C CA . GLN A 1 102 ? -13.434 -11.204 0.670 1.00 85.19 102 GLN A CA 1
ATOM 808 C C . GLN A 1 102 ? -14.127 -10.075 1.456 1.00 85.19 102 GLN A C 1
ATOM 810 O O . GLN A 1 102 ? -14.979 -10.350 2.296 1.00 85.19 102 GLN A O 1
ATOM 815 N N . GLY A 1 103 ? -13.797 -8.811 1.167 1.00 90.00 103 GLY A N 1
ATOM 816 C CA . GLY A 1 103 ? -14.236 -7.680 1.973 1.00 90.00 103 GLY A CA 1
ATOM 817 C C . GLY A 1 103 ? -13.463 -7.630 3.287 1.00 90.00 103 GLY A C 1
ATOM 818 O O . GLY A 1 103 ? -12.233 -7.712 3.284 1.00 90.00 103 GLY A O 1
ATOM 819 N N . GLU A 1 104 ? -14.171 -7.474 4.401 1.00 91.75 104 GLU A N 1
ATOM 820 C CA . GLU A 1 104 ? -13.559 -7.347 5.723 1.00 91.75 104 GLU A CA 1
ATOM 821 C C . GLU A 1 104 ? -12.849 -8.650 6.112 1.00 91.75 104 GLU A C 1
ATOM 823 O O . GLU A 1 104 ? -13.443 -9.731 6.114 1.00 91.75 104 GLU A O 1
ATOM 828 N N . LEU A 1 105 ? -11.552 -8.546 6.396 1.00 91.38 105 LEU A N 1
ATOM 829 C CA . LEU A 1 105 ? -10.733 -9.675 6.817 1.00 91.38 105 LEU A CA 1
ATOM 830 C C . LEU A 1 105 ? -10.886 -9.884 8.332 1.00 91.38 105 LEU A C 1
ATOM 832 O O . LEU A 1 105 ? -11.006 -8.898 9.065 1.00 91.38 105 LEU A O 1
ATOM 836 N N . PRO A 1 106 ? -10.846 -11.137 8.824 1.00 90.62 106 PRO A N 1
ATOM 837 C CA . PRO A 1 106 ? -10.835 -11.439 10.254 1.00 90.62 106 PRO A CA 1
ATOM 838 C C . PRO A 1 106 ? -9.443 -11.132 10.828 1.00 90.62 106 PRO A C 1
ATOM 840 O O . PRO A 1 106 ? -8.658 -12.020 11.114 1.00 90.62 106 PRO A O 1
ATOM 843 N N . LEU A 1 107 ? -9.084 -9.852 10.873 1.00 90.50 107 LEU A N 1
ATOM 844 C CA . LEU A 1 107 ? -7.835 -9.372 11.449 1.00 90.50 107 LEU A CA 1
ATOM 845 C C . LEU A 1 107 ? -8.075 -7.990 12.041 1.00 90.50 107 LEU A C 1
ATOM 847 O O . LEU A 1 107 ? -8.588 -7.093 11.361 1.00 90.50 107 LEU A O 1
ATOM 851 N N . LYS A 1 108 ? -7.665 -7.805 13.293 1.00 93.81 108 LYS A N 1
ATOM 852 C CA . LYS A 1 108 ? -7.737 -6.513 13.976 1.00 93.81 108 LYS A CA 1
ATOM 853 C C . LYS A 1 108 ? -6.340 -6.059 14.350 1.00 93.81 108 LYS A C 1
ATOM 855 O O . LYS A 1 108 ? -5.602 -6.805 14.990 1.00 93.81 108 LYS A O 1
ATOM 860 N N . LEU A 1 109 ? -5.996 -4.825 13.990 1.00 94.81 109 LEU A N 1
ATOM 861 C CA . LEU A 1 109 ? -4.766 -4.197 14.463 1.00 94.81 109 LEU A CA 1
ATOM 862 C C . LEU A 1 109 ? -5.069 -3.231 15.605 1.00 94.81 109 LEU A C 1
ATOM 864 O O . LEU A 1 109 ? -6.067 -2.504 15.572 1.00 94.81 109 LEU A O 1
ATOM 868 N N . ASP A 1 110 ? -4.183 -3.198 16.590 1.00 94.75 110 ASP A N 1
ATOM 869 C CA . ASP A 1 110 ? -4.198 -2.186 17.636 1.00 94.75 110 ASP A CA 1
ATOM 870 C C . ASP A 1 110 ? -3.867 -0.803 17.024 1.00 94.75 110 ASP A C 1
ATOM 872 O O . ASP A 1 110 ? -2.855 -0.671 16.332 1.00 94.75 110 ASP A O 1
ATOM 876 N N . PRO A 1 111 ? -4.681 0.248 17.240 1.00 92.62 111 PRO A N 1
ATOM 877 C CA . PRO A 1 111 ? -4.485 1.540 16.577 1.00 92.62 111 PRO A CA 1
ATOM 878 C C . PRO A 1 111 ? -3.218 2.290 17.000 1.00 92.62 111 PRO A C 1
ATOM 880 O O . PRO A 1 111 ? -2.742 3.145 16.255 1.00 92.62 111 PRO A O 1
ATOM 883 N N . ALA A 1 112 ? -2.694 2.020 18.200 1.00 92.31 112 ALA A N 1
ATOM 884 C CA . ALA A 1 112 ? -1.522 2.712 18.728 1.00 92.31 112 ALA A CA 1
ATOM 885 C C . ALA A 1 112 ? -0.214 2.089 18.224 1.00 92.31 112 ALA A C 1
ATOM 887 O O . ALA A 1 112 ? 0.770 2.796 18.012 1.00 92.31 112 ALA A O 1
ATOM 888 N N . THR A 1 113 ? -0.203 0.770 18.037 1.00 91.81 113 THR A N 1
ATOM 889 C CA . THR A 1 113 ? 0.993 -0.006 17.688 1.00 91.81 113 THR A CA 1
ATOM 890 C C . THR A 1 113 ? 0.992 -0.517 16.251 1.00 91.81 113 THR A C 1
ATOM 892 O O . THR A 1 113 ? 2.055 -0.860 15.741 1.00 91.81 113 THR A O 1
ATOM 895 N N . MET A 1 114 ? -0.173 -0.576 15.596 1.00 90.50 114 MET A N 1
ATOM 896 C CA . MET A 1 114 ? -0.396 -1.228 14.298 1.00 90.50 114 MET A CA 1
ATOM 897 C C . MET A 1 114 ? -0.026 -2.723 14.275 1.00 90.50 114 MET A C 1
ATOM 899 O O . MET A 1 114 ? 0.083 -3.317 13.203 1.00 90.50 114 MET A O 1
ATOM 903 N N . LEU A 1 115 ? 0.147 -3.344 15.447 1.00 92.12 115 LEU A N 1
ATOM 904 C CA . LEU A 1 115 ? 0.377 -4.780 15.588 1.00 92.12 115 LEU A CA 1
ATOM 905 C C . LEU A 1 115 ? -0.952 -5.536 15.656 1.00 92.12 115 LEU A C 1
ATOM 907 O O . LEU A 1 115 ? -1.991 -4.964 15.985 1.00 92.12 115 LEU A O 1
ATOM 911 N N . ILE A 1 116 ? -0.911 -6.835 15.357 1.00 89.75 116 ILE A N 1
ATOM 912 C CA . ILE A 1 116 ? -2.084 -7.713 15.425 1.00 89.75 116 ILE A CA 1
ATOM 913 C C . ILE A 1 116 ? -2.558 -7.809 16.879 1.00 89.75 116 ILE A C 1
ATOM 915 O O . ILE A 1 116 ? -1.790 -8.181 17.767 1.00 89.75 116 ILE A O 1
ATOM 919 N N . ALA A 1 117 ? -3.826 -7.473 17.102 1.00 83.75 117 ALA A N 1
ATOM 920 C CA . ALA A 1 117 ? -4.497 -7.582 18.391 1.00 83.75 117 ALA A CA 1
ATOM 921 C C . ALA A 1 117 ? -5.343 -8.864 18.495 1.00 83.75 117 ALA A C 1
ATOM 923 O O . ALA A 1 117 ? -5.452 -9.431 19.580 1.00 83.75 117 ALA A O 1
ATOM 924 N N . GLU A 1 118 ? -5.933 -9.317 17.381 1.00 74.88 118 GLU A N 1
ATOM 925 C CA . GLU A 1 118 ? -6.779 -10.518 17.296 1.00 74.88 118 GLU A CA 1
ATOM 926 C C . GLU A 1 118 ? -6.816 -11.049 15.844 1.00 74.88 118 GLU A C 1
ATOM 928 O O . GLU A 1 118 ? -6.879 -10.243 14.905 1.00 74.88 118 GLU A O 1
ATOM 933 N N . GLU A 1 119 ? -6.787 -12.381 15.687 1.00 57.47 119 GLU A N 1
ATOM 934 C CA . GLU A 1 119 ? -7.020 -13.148 14.441 1.00 57.47 119 GLU A CA 1
ATOM 935 C C . GLU A 1 119 ? -8.370 -13.881 14.500 1.00 57.47 119 GLU A C 1
ATOM 937 O O . GLU A 1 119 ? -8.685 -14.444 15.576 1.00 57.47 119 GLU A O 1
#

Organism: NCBI:txid412755